Protein 5B5I (pdb70)

Radius of gyration: 15.11 Å; Cα contacts (8 Å, |Δi|>4): 167; chains: 2; bounding box: 44×32×32 Å

B-factor: mean 23.45, std 8.41, range [8.34, 58.35]

InterPro domains:
  IPR000346 Hyperglycemic hormone type 1 [PR00548] (48-62)
  IPR000346 Hyperglycemic hormone type 1 [PR00548] (75-85)
  IPR000346 Hyperglycemic hormone type 1 [PR00548] (90-102)
  IPR001166 Hyperglycemic hormone [PR00550] (58-74)
  IPR001166 Hyperglycemic hormone [PR00550] (74-89)
  IPR001166 Hyperglycemic hormone [PR00550] (89-99)
  IPR018251 Crustacean neurohormone, conserved site [PS01250] (81-98)
  IPR031098 Crustacean CHH/MIH/GIH neurohormone family [PF01147] (52-112)
  IPR031098 Crustacean CHH/MIH/GIH neurohormone family [PTHR35981] (13-117)
  IPR035957 Crustacean CHH/MIH/GIH neurohormone superfamily [G3DSA:1.10.2010.10] (46-120)
  IPR035957 Crustacean CHH/MIH/GIH neurohormone superfamily [SSF81778] (46-120)

Organism: Penaeus japonicus (NCBI:txid27405)

Solvent-accessible surface area: 8573 Å² total; per-residue (Å²): 96,76,171,51,128,50,9,73,20,6,102,0,79,86,12,28,156,85,17,5,133,19,0,66,80,30,42,76,27,177,196,83,70,124,59,8,94,69,0,79,32,92,23,15,61,6,84,34,7,95,90,6,28,31,138,9,12,31,57,72,0,85,69,101,142,120,141,89,71,166,58,129,51,9,71,20,3,96,2,108,44,30,41,196,124,15,5,134,19,0,42,64,31,40,78,26,178,196,83,68,125,59,7,94,72,0,79,3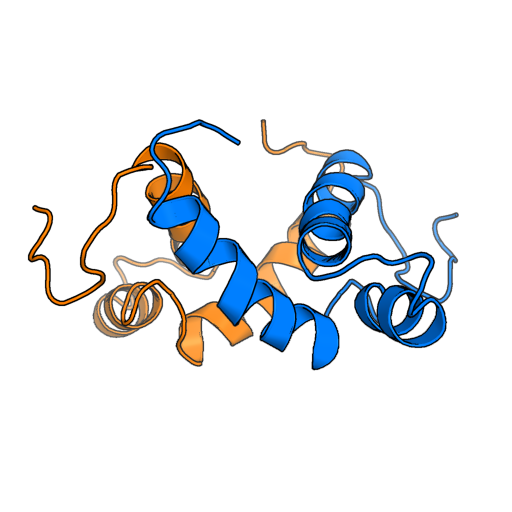3,89,24,15,59,5,91,37,5,91,88,6,26,31,140,9,15,31,58,51,0,88,60,103,126,113,67,125

Nearest PDB structures (foldseek):
  5b5i-assembly1_A  TM=1.015E+00  e=1.349E-11  Penaeus japonicus
  5b5i-assembly1_A  TM=1.014E+00  e=1.651E-11  Penaeus japonicus

Structure (mmCIF, N/CA/C/O backbone):
data_5B5I
#
_entry.id   5B5I
#
_cell.length_a   38.679
_cell.length_b   55.793
_cell.length_c   55.793
_cell.angle_alpha   90.00
_cell.angle_beta   90.00
_cell.angle_gamma   90.00
#
_symmetry.space_group_name_H-M   'P 21 21 21'
#
loop_
_entity.id
_entity.type
_entity.pdbx_description
1 polymer 'Crustacean hyperglycemic hormones 1'
2 non-polymer ETHANOL
3 water water
#
loop_
_atom_site.group_PDB
_atom_site.id
_atom_site.type_symbol
_atom_site.label_atom_id
_atom_site.label_alt_id
_atom_site.label_comp_id
_atom_site.label_asym_id
_atom_site.label_entity_id
_atom_site.label_seq_id
_atom_site.pdbx_PDB_ins_code
_atom_site.Cartn_x
_atom_site.Cartn_y
_atom_site.Cartn_z
_atom_site.occupancy
_atom_site.B_iso_or_equiv
_atom_site.auth_seq_id
_atom_site.auth_comp_id
_atom_site.auth_asym_id
_atom_site.auth_atom_id
_atom_site.pdbx_PDB_model_num
ATOM 1 N N . SER A 1 2 ? 35.490 59.446 4.269 1.00 30.05 1 SER A N 1
ATOM 2 C CA . SER A 1 2 ? 36.111 58.239 3.732 1.00 26.05 1 SER A CA 1
ATOM 3 C C . SER A 1 2 ? 35.113 57.098 3.661 1.00 24.25 1 SER A C 1
ATOM 4 O O . SER A 1 2 ? 34.314 56.919 4.585 1.00 24.35 1 SER A O 1
ATOM 7 N N . LEU A 1 3 ? 35.172 56.315 2.573 1.00 22.55 2 LEU A N 1
ATOM 8 C CA . LEU A 1 3 ? 34.379 55.092 2.482 1.00 23.19 2 LEU A CA 1
ATOM 9 C C . LEU A 1 3 ? 34.698 54.117 3.602 1.00 18.85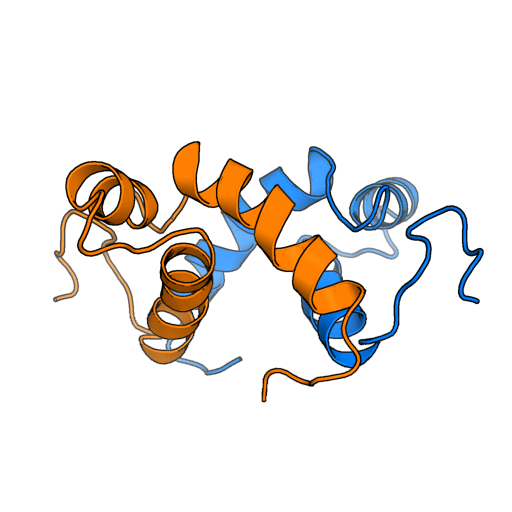 2 LEU A C 1
ATOM 10 O O . LEU A 1 3 ? 33.891 53.226 3.880 1.00 22.70 2 LEU A O 1
ATOM 15 N N . PHE A 1 4 ? 35.847 54.279 4.263 1.00 21.90 3 PHE A N 1
ATOM 16 C CA . PHE A 1 4 ? 36.285 53.389 5.330 1.00 20.79 3 PHE A CA 1
ATOM 17 C C . PHE A 1 4 ? 36.207 54.040 6.702 1.00 22.67 3 PHE A C 1
ATOM 18 O O . PHE A 1 4 ? 36.920 53.624 7.617 1.00 23.39 3 PHE A O 1
ATOM 26 N N . ASP A 1 5 ? 35.369 55.056 6.854 1.00 22.12 4 ASP A N 1
ATOM 27 C CA . ASP A 1 5 ? 35.147 55.667 8.150 1.00 24.62 4 ASP A CA 1
ATOM 28 C C . ASP A 1 5 ? 34.489 54.660 9.084 1.00 22.78 4 ASP A C 1
ATOM 29 O O . ASP A 1 5 ? 33.374 54.202 8.788 1.00 23.36 4 ASP A O 1
ATOM 34 N N . PRO A 1 6 ? 35.121 54.297 10.208 1.00 22.54 5 PRO A N 1
ATOM 35 C CA . PRO A 1 6 ? 34.540 53.269 11.091 1.00 22.04 5 PRO A CA 1
ATOM 36 C C . PRO A 1 6 ? 33.143 53.568 11.566 1.00 24.39 5 PRO A C 1
ATOM 37 O O . PRO A 1 6 ? 32.402 52.635 11.892 1.00 25.55 5 PRO A O 1
ATOM 41 N N . SER A 1 7 ? 32.769 54.844 11.644 1.00 20.75 6 SER A N 1
ATOM 42 C CA . SER A 1 7 ? 31.458 55.178 12.179 1.00 24.32 6 SER A CA 1
ATOM 43 C C . SER A 1 7 ? 30.340 54.755 11.240 1.00 23.42 6 SER A C 1
ATOM 44 O O . SER A 1 7 ? 29.244 54.422 11.702 1.00 24.80 6 SER A O 1
ATOM 47 N N . CYS A 1 8 ? 30.588 54.772 9.933 1.00 18.98 7 CYS A N 1
ATOM 48 C CA . CYS A 1 8 ? 29.609 54.344 8.940 1.00 17.47 7 CYS A CA 1
ATOM 49 C C . CYS A 1 8 ? 30.339 54.185 7.616 1.00 20.15 7 CYS A C 1
ATOM 50 O O . CYS A 1 8 ? 30.759 55.179 7.022 1.00 19.95 7 CYS A O 1
ATOM 53 N N . THR A 1 9 ? 30.521 52.949 7.162 1.00 19.78 8 THR A N 1
ATOM 54 C CA . THR A 1 9 ? 31.343 52.712 5.988 1.00 21.56 8 THR A CA 1
ATOM 55 C C . THR A 1 9 ? 30.486 52.743 4.728 1.00 19.42 8 THR A C 1
ATOM 56 O O . THR A 1 9 ? 29.283 52.484 4.764 1.00 23.71 8 THR A O 1
ATOM 60 N N . GLY A 1 10 ? 31.122 53.078 3.614 1.00 18.81 9 GLY A N 1
ATOM 61 C CA . GLY A 1 10 ? 30.465 52.999 2.327 1.00 21.38 9 GLY A CA 1
ATOM 62 C C . GLY A 1 10 ? 29.421 54.057 2.075 1.00 21.21 9 GLY A C 1
ATOM 63 O O . GLY A 1 10 ? 28.472 53.809 1.325 1.00 25.06 9 GLY A O 1
ATOM 64 N N . VAL A 1 11 ? 29.567 55.237 2.665 1.00 20.85 10 VAL A N 1
ATOM 65 C CA . VAL A 1 11 ? 28.562 56.280 2.482 1.00 21.19 10 VAL A CA 1
ATOM 66 C C . VAL A 1 11 ? 28.833 57.015 1.179 1.00 22.85 10 VAL A C 1
ATOM 67 O O . VAL A 1 11 ? 29.877 57.660 1.021 1.00 24.51 10 VAL A O 1
ATOM 71 N N . PHE A 1 12 ? 27.879 56.935 0.252 1.00 20.81 11 PHE A N 1
ATOM 72 C CA . PHE A 1 12 ? 27.927 57.693 -0.990 1.00 22.99 11 PHE A CA 1
ATOM 73 C C . PHE A 1 12 ? 26.893 58.805 -1.041 1.00 26.66 11 PHE A C 1
ATOM 74 O O . PHE A 1 12 ? 26.900 59.602 -1.987 1.00 30.55 11 PHE A O 1
ATOM 82 N N . ASP A 1 13 ? 26.016 58.896 -0.048 1.00 21.19 12 ASP A N 1
ATOM 83 C CA . ASP A 1 13 ? 25.021 59.960 0.027 1.00 24.65 12 ASP A CA 1
ATOM 84 C C . ASP A 1 13 ? 25.327 60.775 1.280 1.00 25.77 12 ASP A C 1
ATOM 85 O O . ASP A 1 13 ? 24.706 60.585 2.326 1.00 21.44 12 ASP A O 1
ATOM 90 N N . ARG A 1 14 ? 26.289 61.692 1.166 1.00 27.81 13 ARG A N 1
ATOM 91 C CA . ARG A 1 14 ? 26.648 62.522 2.312 1.00 27.71 13 ARG A CA 1
ATOM 92 C C . ARG A 1 14 ? 25.557 63.529 2.661 1.00 29.23 13 ARG A C 1
ATOM 93 O O . ARG A 1 14 ? 25.535 64.029 3.791 1.00 31.19 13 ARG A O 1
ATOM 101 N N . GLN A 1 15 ? 24.656 63.834 1.722 1.00 29.27 14 GLN A N 1
ATOM 102 C CA . GLN A 1 15 ? 23.539 64.728 2.018 1.00 30.93 14 GLN A CA 1
ATOM 103 C C . GLN A 1 15 ? 22.640 64.146 3.100 1.00 30.64 14 GLN A C 1
ATOM 104 O O . GLN A 1 15 ? 22.279 64.831 4.068 1.00 25.88 14 GLN A O 1
ATOM 110 N N . LEU A 1 16 ? 22.249 62.881 2.936 1.00 26.43 15 LEU A N 1
ATOM 111 C CA . LEU A 1 16 ? 21.419 62.208 3.932 1.00 26.91 15 LEU A CA 1
ATOM 112 C C . LEU A 1 16 ? 22.161 62.027 5.254 1.00 23.88 15 LEU A C 1
ATOM 113 O O . LEU A 1 16 ? 21.553 62.096 6.333 1.00 22.26 15 LEU A O 1
ATOM 118 N N . LEU A 1 17 ? 23.464 61.744 5.195 1.00 23.17 16 LEU A N 1
ATOM 119 C CA . LEU A 1 17 ? 24.233 61.631 6.425 1.00 22.52 16 LEU A CA 1
ATOM 120 C C . LEU A 1 17 ? 24.144 62.923 7.224 1.00 23.07 16 LEU A C 1
ATOM 121 O O . LEU A 1 17 ? 23.996 62.895 8.448 1.00 21.57 16 LEU A O 1
ATOM 126 N N . ARG A 1 18 ? 24.189 64.068 6.540 1.00 22.78 17 ARG A N 1
ATOM 127 C CA . ARG A 1 18 ? 24.095 65.346 7.241 1.00 22.19 17 ARG A CA 1
ATOM 128 C C . ARG A 1 18 ? 22.692 65.588 7.791 1.00 23.15 17 ARG A C 1
ATOM 129 O O . ARG A 1 18 ? 22.543 66.055 8.928 1.00 23.30 17 ARG A O 1
ATOM 137 N N . ARG A 1 19 ? 21.653 65.301 6.995 1.00 21.95 18 ARG A N 1
ATOM 138 C CA . ARG A 1 19 ? 20.280 65.386 7.486 1.00 25.11 18 ARG A CA 1
ATOM 139 C C . ARG A 1 19 ? 20.106 64.580 8.765 1.00 23.58 18 ARG A C 1
ATOM 140 O O . ARG A 1 19 ? 19.489 65.042 9.730 1.00 22.73 18 ARG A O 1
ATOM 148 N N . LEU A 1 20 ? 20.608 63.343 8.776 1.00 20.91 19 LEU A N 1
ATOM 149 C CA . LEU A 1 20 ? 20.456 62.518 9.961 1.00 19.83 19 LEU A CA 1
ATOM 150 C C . LEU A 1 20 ? 21.198 63.123 11.141 1.00 20.71 19 LEU A C 1
ATOM 151 O O . LEU A 1 20 ? 20.721 63.066 12.280 1.00 20.43 19 LEU A O 1
ATOM 156 N N . GLY A 1 21 ? 22.363 63.721 10.884 1.00 19.56 20 GLY A N 1
ATOM 157 C CA . GLY A 1 21 ? 23.095 64.390 11.942 1.00 18.72 20 GLY A CA 1
ATOM 158 C C . GLY A 1 21 ? 22.288 65.482 12.610 1.00 20.29 20 GLY A C 1
ATOM 159 O O . GLY A 1 21 ? 22.479 65.759 13.801 1.00 20.12 20 GLY A O 1
ATOM 160 N N . ARG A 1 22 ? 21.375 66.110 11.861 1.00 19.64 21 ARG A N 1
ATOM 161 C CA . ARG A 1 22 ? 20.557 67.171 12.436 1.00 19.50 21 ARG A CA 1
ATOM 162 C C . ARG A 1 22 ? 19.615 66.636 13.512 1.00 17.68 21 ARG A C 1
ATOM 163 O O . ARG A 1 22 ? 19.235 67.383 14.415 1.00 19.54 21 ARG A O 1
ATOM 171 N N . VAL A 1 23 ? 19.224 65.360 13.443 1.00 15.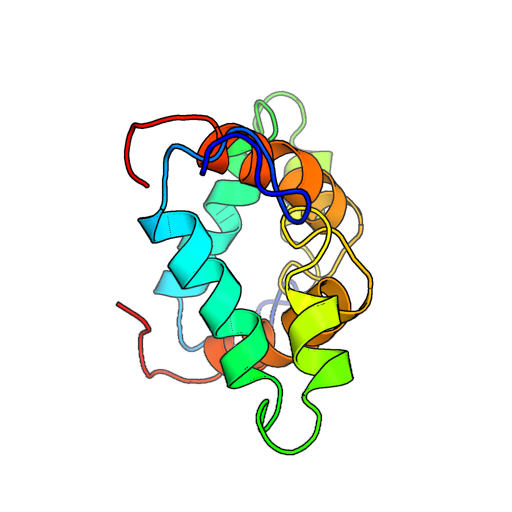52 22 VAL A N 1
ATOM 172 C CA . VAL A 1 23 ? 18.467 64.777 14.548 1.00 17.53 22 VAL A CA 1
ATOM 173 C C . VAL A 1 23 ? 19.276 64.860 15.834 1.00 18.25 22 VAL A C 1
ATOM 174 O O . VAL A 1 23 ? 18.763 65.246 16.890 1.00 18.20 22 VAL A O 1
ATOM 178 N N . CYS A 1 24 ? 20.563 64.512 15.762 1.00 17.00 23 CYS A N 1
ATOM 179 C CA . CYS A 1 24 ? 21.405 64.566 16.949 1.00 15.60 23 CYS A CA 1
ATOM 180 C C . CYS A 1 24 ? 21.551 66.003 17.431 1.00 14.92 23 CYS A C 1
ATOM 181 O O . CYS A 1 24 ? 21.424 66.300 18.626 1.00 13.86 23 CYS A O 1
ATOM 184 N N . ASP A 1 25 ? 21.834 66.914 16.497 1.00 14.61 24 ASP A N 1
ATOM 185 C CA . ASP A 1 25 ? 22.064 68.309 16.857 1.00 16.25 24 ASP A CA 1
ATOM 186 C C . ASP A 1 25 ? 20.821 68.958 17.441 1.00 16.00 24 ASP A C 1
ATOM 187 O O . ASP A 1 25 ? 20.929 69.837 18.304 1.00 14.31 24 ASP A O 1
ATOM 192 N N . ASP A 1 26 ? 19.631 68.552 16.982 1.00 13.92 25 ASP A N 1
ATOM 193 C CA . ASP A 1 26 ? 18.390 69.079 17.530 1.00 17.50 25 ASP A CA 1
ATOM 194 C C . ASP A 1 26 ? 18.002 68.434 18.855 1.00 17.04 25 ASP A C 1
ATOM 195 O O . ASP A 1 26 ? 17.088 68.933 19.525 1.00 19.81 25 ASP A O 1
ATOM 200 N N . CYS A 1 27 ? 18.676 67.360 19.254 1.00 14.82 26 CYS A N 1
ATOM 201 C CA . CYS A 1 27 ? 18.245 66.591 20.411 1.00 15.56 26 CYS A CA 1
ATOM 202 C C . CYS A 1 27 ? 18.690 67.218 21.726 1.00 14.05 26 CYS A C 1
ATOM 203 O O . CYS A 1 27 ? 18.031 67.033 22.756 1.00 13.91 26 CYS A O 1
ATOM 206 N N . PHE A 1 28 ? 19.818 67.917 21.712 1.00 14.15 27 PHE A N 1
ATOM 207 C CA . PHE A 1 28 ? 20.429 68.486 22.908 1.00 13.13 27 PHE A CA 1
ATOM 208 C C . PHE A 1 28 ? 21.608 69.323 22.436 1.00 14.05 27 PHE A C 1
ATOM 209 O O . PHE A 1 28 ? 22.000 69.266 21.269 1.00 14.21 27 PHE A O 1
ATOM 217 N N . ASN A 1 29 ? 22.172 70.103 23.344 1.00 13.89 28 ASN A N 1
ATOM 218 C CA . ASN A 1 29 ? 23.389 70.849 23.014 1.00 14.85 28 ASN A CA 1
ATOM 219 C C . ASN A 1 29 ? 24.544 69.855 22.895 1.00 14.42 28 ASN A C 1
ATOM 220 O O . ASN A 1 29 ? 25.098 69.403 23.910 1.00 14.36 28 ASN A O 1
ATOM 225 N N . VAL A 1 30 ? 24.949 69.555 21.647 1.00 14.04 29 VAL A N 1
ATOM 226 C CA . VAL A 1 30 ? 25.956 68.519 21.412 1.00 14.02 29 VAL A CA 1
ATOM 227 C C . VAL A 1 30 ? 27.309 68.889 22.001 1.00 15.00 29 VAL A C 1
ATOM 228 O O . VAL A 1 30 ? 28.100 68.006 22.327 1.00 15.72 29 VAL A O 1
ATOM 232 N N . PHE A 1 31 ? 27.597 70.178 22.164 1.00 13.44 30 PHE A N 1
ATOM 233 C CA . PHE A 1 31 ? 28.879 70.559 22.752 1.00 14.91 30 PHE A CA 1
ATOM 234 C C . PHE A 1 31 ? 28.912 70.320 24.259 1.00 16.16 30 PHE A C 1
ATOM 235 O O . PHE A 1 31 ? 29.990 70.060 24.815 1.00 17.24 30 PHE A O 1
ATOM 243 N N . ARG A 1 32 ? 27.762 70.393 24.926 1.00 15.80 31 ARG A N 1
ATOM 244 C CA . ARG A 1 32 ? 27.706 70.165 26.365 1.00 14.38 31 ARG A CA 1
ATOM 245 C C . ARG A 1 32 ? 27.696 68.697 26.700 1.00 17.35 31 ARG A C 1
ATOM 246 O O . ARG A 1 32 ? 28.087 68.315 27.814 1.00 18.24 31 ARG A O 1
ATOM 254 N N . GLU A 1 33 ? 27.238 67.867 25.772 1.00 16.35 32 GLU A N 1
ATOM 255 C CA . GLU A 1 33 ? 27.247 66.420 25.937 1.00 15.75 32 GLU A CA 1
ATOM 256 C C . GLU A 1 33 ? 27.916 65.796 24.722 1.00 15.95 32 GLU A C 1
ATOM 257 O O . GLU A 1 33 ? 27.289 65.044 23.973 1.00 15.91 32 GLU A O 1
ATOM 263 N N . PRO A 1 34 ? 29.222 66.040 24.541 1.00 15.82 33 PRO A N 1
ATOM 264 C CA . PRO A 1 34 ? 29.892 65.610 23.305 1.00 16.29 33 PRO A CA 1
ATOM 265 C C . PRO A 1 34 ? 30.057 64.110 23.155 1.00 13.69 33 PRO A C 1
ATOM 266 O O . PRO A 1 34 ? 30.076 63.622 22.013 1.00 18.34 33 PRO A O 1
ATOM 270 N N . ASN A 1 35 ? 30.171 63.358 24.251 1.00 16.83 34 ASN A N 1
ATOM 271 C CA . ASN A 1 35 ? 30.245 61.907 24.110 1.00 15.12 34 ASN A CA 1
ATOM 272 C C . ASN A 1 35 ? 28.903 61.333 23.682 1.00 15.70 34 ASN A C 1
ATOM 273 O O . ASN A 1 35 ? 28.847 60.448 22.815 1.00 16.16 34 ASN A O 1
ATOM 278 N N . VAL A 1 36 ? 27.808 61.857 24.235 1.00 14.82 35 VAL A N 1
ATOM 279 C CA . VAL A 1 36 ? 26.479 61.458 23.778 1.00 15.78 35 VAL A CA 1
ATOM 280 C C . VAL A 1 36 ? 26.280 61.830 22.313 1.00 15.01 35 VAL A C 1
ATOM 281 O O . VAL A 1 36 ? 25.698 61.058 21.543 1.00 15.10 35 VAL A O 1
ATOM 285 N N . ALA A 1 37 ? 26.745 63.022 21.909 1.00 14.72 36 ALA A N 1
ATOM 286 C CA . ALA A 1 37 ? 26.613 63.452 20.516 1.00 16.39 36 ALA A CA 1
ATOM 287 C C . ALA A 1 37 ? 27.383 62.539 19.587 1.00 16.84 36 ALA A C 1
ATOM 288 O O . ALA A 1 37 ? 26.951 62.272 18.463 1.00 17.58 36 ALA A O 1
ATOM 290 N N . THR A 1 38 ? 28.540 62.063 20.040 1.00 17.62 37 THR A N 1
ATOM 291 C CA . THR A 1 38 ? 29.335 61.162 19.229 1.00 17.94 37 THR A CA 1
ATOM 292 C C . THR A 1 38 ? 28.669 59.802 19.122 1.00 17.39 37 THR A C 1
ATOM 293 O O . THR A 1 38 ? 28.585 59.235 18.029 1.00 18.47 37 THR A O 1
ATOM 297 N N . GLU A 1 39 ? 28.163 59.272 20.240 1.00 16.64 38 GLU A N 1
ATOM 298 C CA . GLU A 1 39 ? 27.425 58.013 20.178 1.00 17.92 38 GLU A CA 1
ATOM 299 C C . GLU A 1 39 ? 26.202 58.120 19.271 1.00 18.27 38 GLU A C 1
ATOM 300 O O . GLU A 1 39 ? 25.846 57.158 18.572 1.00 19.52 38 GLU A O 1
ATOM 306 N N . CYS A 1 40 ? 25.569 59.293 19.249 1.00 16.82 39 CYS A N 1
ATOM 307 C CA . CYS A 1 40 ? 24.403 59.506 18.402 1.00 17.49 39 CYS A CA 1
ATOM 308 C C . CYS A 1 40 ? 24.727 59.242 16.932 1.00 16.92 39 CYS A C 1
ATOM 309 O O . CYS A 1 40 ? 23.872 58.758 16.186 1.00 17.97 39 CYS A O 1
ATOM 312 N N . ARG A 1 41 ? 25.968 59.506 16.508 1.00 18.17 40 ARG A N 1
ATOM 313 C CA . ARG A 1 41 ? 26.374 59.261 15.125 1.00 17.84 40 ARG A CA 1
ATOM 314 C C . ARG A 1 41 ? 26.830 57.833 14.860 1.00 20.84 40 ARG A C 1
ATOM 315 O O . ARG A 1 41 ? 27.016 57.468 13.696 1.00 24.04 40 ARG A O 1
ATOM 323 N N . SER A 1 42 ? 26.978 57.015 15.886 1.00 18.25 41 SER A N 1
ATOM 324 C CA . SER A 1 42 ? 27.679 55.748 15.720 1.00 20.59 41 SER A CA 1
ATOM 325 C C . SER A 1 42 ? 26.871 54.745 14.901 1.00 21.94 41 SER A C 1
ATOM 326 O O . SER A 1 42 ? 25.641 54.760 14.882 1.00 18.33 41 SER A O 1
ATOM 329 N N . ASN A 1 43 ? 27.596 53.884 14.187 1.00 21.82 42 ASN A N 1
ATOM 330 C CA . ASN A 1 43 ? 27.007 52.741 13.484 1.00 20.87 42 ASN A CA 1
ATOM 331 C C . ASN A 1 43 ? 25.934 53.185 12.486 1.00 19.43 42 ASN A C 1
ATOM 332 O O . ASN A 1 43 ? 24.829 52.647 12.446 1.00 19.30 42 ASN A O 1
ATOM 337 N N . CYS A 1 44 ? 26.266 54.177 11.662 1.00 17.40 43 CYS A N 1
ATOM 338 C CA . CYS A 1 44 ? 25.324 54.695 10.659 1.00 16.93 43 CYS A CA 1
ATOM 339 C C . CYS A 1 44 ? 24.021 55.163 11.297 1.00 18.11 43 CYS A C 1
ATOM 340 O O . CYS A 1 44 ? 22.950 55.043 10.700 1.00 19.20 43 CYS A O 1
ATOM 343 N N . TYR A 1 45 ? 24.119 55.712 12.510 1.00 16.85 44 TYR A N 1
ATOM 344 C CA . TYR A 1 45 ? 23.005 56.189 13.324 1.00 19.29 44 TYR A CA 1
ATOM 345 C C . TYR A 1 45 ? 22.145 55.056 13.862 1.00 20.36 44 TYR A C 1
ATOM 346 O O . TYR A 1 45 ? 21.092 55.320 14.448 1.00 19.14 44 TYR A O 1
ATOM 355 N N . ASN A 1 46 ? 22.560 53.800 13.685 1.00 20.07 45 ASN A N 1
ATOM 356 C CA . ASN A 1 46 ? 21.814 52.665 14.230 1.00 20.97 45 ASN A CA 1
ATOM 357 C C . ASN A 1 46 ? 22.296 52.423 15.656 1.00 21.61 45 ASN A C 1
ATOM 358 O O . ASN A 1 46 ? 23.164 51.590 15.929 1.00 22.73 45 ASN A O 1
ATOM 363 N N . ASN A 1 47 ? 21.723 53.178 16.589 1.00 20.64 46 ASN A N 1
ATOM 364 C CA . ASN A 1 47 ? 22.164 53.097 17.973 1.00 18.16 46 ASN A CA 1
ATOM 365 C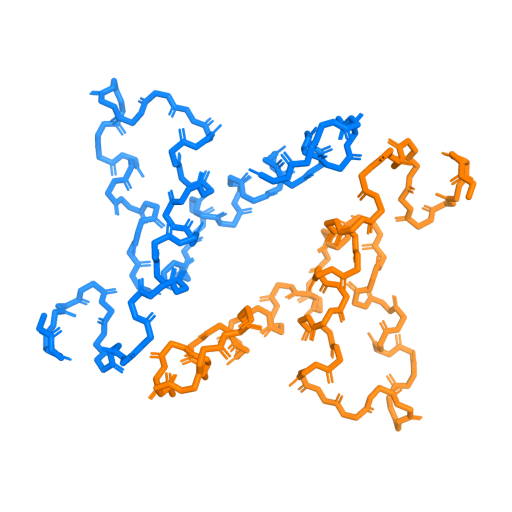 C . ASN A 1 47 ? 21.058 53.653 18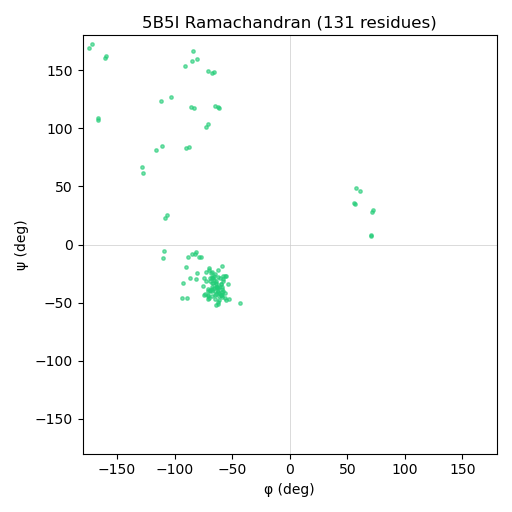.861 1.00 17.40 46 ASN A C 1
ATOM 366 O O . ASN A 1 47 ? 20.164 54.358 18.374 1.00 18.36 46 ASN A O 1
ATOM 371 N N . PRO A 1 48 ? 21.074 53.325 20.156 1.00 18.82 47 PRO A N 1
ATOM 372 C CA . PRO A 1 48 ? 19.954 53.718 21.021 1.00 21.08 47 PRO A CA 1
ATOM 373 C C . PRO A 1 48 ? 19.853 55.216 21.241 1.00 19.73 47 PRO A C 1
ATOM 374 O O . PRO A 1 48 ? 18.747 55.709 21.475 1.00 22.59 47 PRO A O 1
ATOM 378 N N . VAL A 1 49 ? 20.957 55.966 21.171 1.00 17.24 48 VAL A N 1
ATOM 379 C CA . VAL A 1 49 ? 20.849 57.410 21.396 1.00 15.79 48 VAL A CA 1
ATOM 380 C C . VAL A 1 49 ? 20.115 58.064 20.234 1.00 17.10 48 VAL A C 1
ATOM 381 O O . VAL A 1 49 ? 19.213 58.888 20.432 1.00 18.76 48 VAL A O 1
ATOM 385 N N . PHE A 1 50 ? 20.485 57.704 18.999 1.00 16.32 49 PHE A N 1
ATOM 386 C CA . PHE A 1 50 ? 19.780 58.251 17.845 1.00 14.84 49 PHE A CA 1
ATOM 387 C C . PHE A 1 50 ? 18.307 57.854 17.865 1.00 13.95 49 PHE A C 1
ATOM 388 O O . PHE A 1 50 ? 17.434 58.664 17.547 1.00 14.62 49 PHE A O 1
ATOM 396 N N . ARG A 1 51 ? 18.007 56.603 18.215 1.00 17.02 50 ARG A N 1
ATOM 397 C CA . ARG A 1 51 ? 16.602 56.212 18.228 1.00 15.67 50 ARG A CA 1
ATOM 398 C C . ARG A 1 51 ? 15.820 56.987 19.282 1.00 17.08 50 ARG A C 1
ATOM 399 O O . ARG A 1 51 ? 14.679 57.393 19.037 1.00 17.90 50 ARG A O 1
ATOM 407 N N . GLN A 1 52 ? 16.409 57.204 20.464 1.00 16.31 51 GLN A N 1
ATOM 408 C CA . GLN A 1 52 ? 15.695 57.968 21.483 1.00 17.02 51 GLN A CA 1
ATOM 409 C C . GLN A 1 52 ? 15.569 59.429 21.075 1.00 17.40 51 GLN A C 1
ATOM 410 O O . GLN A 1 52 ? 14.530 60.060 21.299 1.00 17.15 51 GLN A O 1
ATOM 416 N N . CYS A 1 53 ? 16.627 59.990 20.494 1.00 14.88 52 CYS A N 1
ATOM 417 C CA . CYS A 1 53 ? 16.547 61.365 20.012 1.00 13.91 52 CYS A CA 1
ATOM 418 C C . CYS A 1 53 ? 15.465 61.536 18.954 1.00 15.39 52 CYS A C 1
ATOM 419 O O . CYS A 1 53 ? 14.715 62.516 18.985 1.00 15.74 52 CYS A O 1
ATOM 422 N N . MET A 1 54 ? 15.374 60.597 18.009 1.00 15.84 53 MET A N 1
ATOM 423 C CA . MET A 1 54 ? 14.327 60.648 16.991 1.00 14.10 53 MET A CA 1
ATOM 424 C C . MET A 1 54 ? 12.940 60.614 17.637 1.00 14.95 53 MET A C 1
ATOM 425 O O . MET A 1 54 ? 12.018 61.303 17.178 1.00 16.79 53 MET A O 1
ATOM 430 N N . ALA A 1 55 ? 12.797 59.892 18.752 1.00 14.82 54 ALA A N 1
ATOM 431 C CA . ALA A 1 55 ?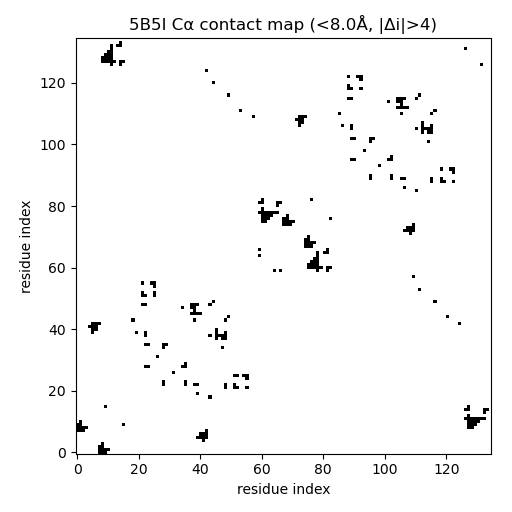 11.529 59.837 19.474 1.00 17.68 54 ALA A CA 1
ATOM 432 C C . ALA A 1 55 ? 11.145 61.166 20.112 1.00 17.93 54 ALA A C 1
ATOM 433 O O . ALA A 1 55 ? 9.956 61.384 20.389 1.00 19.35 54 ALA A O 1
ATOM 435 N N . TYR A 1 56 ? 12.119 62.044 20.382 1.00 15.93 55 TYR A N 1
ATOM 436 C CA . TYR A 1 56 ? 11.842 63.376 20.904 1.00 13.74 55 TYR A CA 1
ATOM 437 C C . TYR A 1 56 ? 11.737 64.406 19.785 1.00 14.72 55 TYR A C 1
ATOM 438 O O . TYR A 1 56 ? 10.814 65.231 19.771 1.00 17.71 55 TYR A O 1
ATOM 447 N N . VAL A 1 57 ? 12.685 64.361 18.846 1.00 15.24 56 VAL A N 1
ATOM 448 C CA . VAL A 1 57 ? 12.836 65.401 17.840 1.00 14.66 56 VAL A CA 1
ATOM 449 C C . VAL A 1 57 ? 11.740 65.314 16.785 1.00 16.11 56 VAL A C 1
ATOM 450 O O . VAL A 1 57 ? 11.173 66.333 16.377 1.00 16.12 56 VAL A O 1
ATOM 454 N N . VAL A 1 58 ? 11.410 64.108 16.321 1.00 18.01 57 VAL A N 1
ATOM 455 C CA . VAL A 1 58 ? 10.376 63.987 15.287 1.00 17.21 57 VAL A CA 1
ATOM 456 C C . VAL A 1 58 ? 9.016 64.486 15.776 1.00 18.89 57 VAL A C 1
ATOM 457 O O . VAL A 1 58 ? 8.408 65.321 15.087 1.00 19.15 57 VAL A O 1
ATOM 461 N N . PRO A 1 59 ? 8.492 64.047 16.930 1.00 19.59 58 PRO A N 1
ATOM 462 C CA . PRO A 1 59 ? 7.196 64.598 17.372 1.00 21.97 58 PRO A CA 1
ATOM 463 C C . PRO A 1 59 ? 7.240 66.093 17.643 1.00 20.81 58 PRO A C 1
ATOM 464 O O . PRO A 1 59 ? 6.263 66.797 17.349 1.00 22.56 58 PRO A O 1
ATOM 468 N N . ALA A 1 60 ? 8.348 66.605 18.188 1.00 19.36 59 ALA A N 1
ATOM 469 C CA . ALA A 1 60 ? 8.486 68.050 18.356 1.00 20.64 59 ALA A CA 1
ATOM 470 C C . ALA A 1 60 ? 8.386 68.777 17.019 1.00 20.49 59 ALA A C 1
ATOM 471 O O . ALA A 1 60 ? 7.729 69.820 16.917 1.00 23.53 59 ALA A O 1
ATOM 473 N N . HIS A 1 61 ? 9.004 68.222 15.971 1.00 17.64 60 HIS A N 1
ATOM 474 C CA . HIS A 1 61 ? 8.971 68.852 14.654 1.00 20.01 60 HIS A CA 1
ATOM 475 C C . HIS A 1 61 ? 7.617 68.665 13.974 1.00 19.61 60 HIS A C 1
ATOM 476 O O . HIS A 1 61 ? 7.164 69.546 13.234 1.00 20.49 60 HIS A O 1
ATOM 483 N N . LEU A 1 62 ? 6.976 67.509 14.175 1.00 20.63 61 LEU A N 1
ATOM 484 C CA . LEU A 1 62 ? 5.638 67.299 13.624 1.00 18.35 61 LEU A CA 1
ATOM 485 C C . LEU A 1 62 ? 4.629 68.253 14.241 1.00 20.19 61 LEU A C 1
ATOM 486 O O . LEU A 1 62 ? 3.685 68.685 13.563 1.00 22.03 61 LEU A O 1
ATOM 491 N N . HIS A 1 63 ? 4.805 68.582 15.521 1.00 20.00 62 HIS A N 1
ATOM 492 C CA . HIS A 1 63 ? 3.907 69.488 16.226 1.00 23.92 62 HIS A CA 1
ATOM 493 C C . HIS A 1 63 ? 4.143 70.953 15.884 1.00 26.03 62 HIS A C 1
ATOM 494 O O . HIS A 1 63 ? 3.308 71.787 16.252 1.00 26.50 62 HIS A O 1
ATOM 501 N N . ASN A 1 64 ? 5.231 71.271 15.184 1.00 27.96 63 ASN A N 1
ATOM 502 C CA . ASN A 1 64 ? 5.630 72.637 14.854 1.00 30.95 63 ASN A CA 1
ATOM 503 C C . ASN A 1 64 ? 5.287 72.936 13.399 1.00 33.06 63 ASN A C 1
ATOM 504 O O . ASN A 1 64 ? 5.691 72.198 12.495 1.00 33.04 63 ASN A O 1
ATOM 509 N N . GLU A 1 65 ? 4.566 74.034 13.175 1.00 34.90 64 GLU A N 1
ATOM 510 C CA . GLU A 1 65 ? 4.122 74.361 11.827 1.00 34.57 64 GLU A CA 1
ATOM 511 C C . GLU A 1 65 ? 5.279 74.745 10.912 1.00 38.00 64 GLU A C 1
ATOM 512 O O . GLU A 1 65 ? 5.162 74.589 9.693 1.00 40.40 64 GLU A O 1
ATOM 518 N N . HIS A 1 66 ? 6.394 75.216 11.467 1.00 42.87 65 HIS A N 1
ATOM 519 C CA . HIS A 1 66 ? 7.527 75.619 10.644 1.00 39.86 65 HIS A CA 1
ATOM 520 C C . HIS A 1 66 ? 8.147 74.409 9.949 1.00 42.56 65 HIS A C 1
ATOM 521 O O . HIS A 1 66 ? 8.141 73.291 10.469 1.00 39.53 65 HIS A O 1
ATOM 528 N N . ARG A 1 67 ? 8.676 74.639 8.752 1.00 45.64 66 ARG A N 1
ATOM 529 C CA . ARG A 1 67 ? 9.167 73.548 7.923 1.00 47.29 66 ARG A CA 1
ATOM 530 C C . ARG A 1 67 ? 10.594 73.166 8.307 1.00 50.05 66 ARG A C 1
ATOM 531 O O . ARG A 1 67 ? 11.283 73.884 9.036 1.00 52.64 66 ARG A O 1
ATOM 539 N N . GLU A 1 68 ? 11.020 72.009 7.805 1.00 48.37 67 GLU A N 1
ATOM 540 C CA . GLU A 1 68 ? 12.356 71.463 8.041 1.00 48.58 67 GLU A CA 1
ATOM 541 C C . GLU A 1 68 ? 13.450 72.512 7.874 1.00 53.33 67 GLU A C 1
ATOM 542 O O . GLU A 1 68 ? 14.414 72.550 8.638 1.00 58.35 67 GLU A O 1
ATOM 548 N N . SER B 1 2 ? -6.530 65.493 10.214 1.00 33.87 1 SER B N 1
ATOM 549 C CA . SER B 1 2 ? -7.118 66.078 11.413 1.00 28.59 1 SER B CA 1
ATOM 550 C C . SER B 1 2 ? -6.115 66.142 12.554 1.00 26.24 1 SER B C 1
ATOM 551 O O . SER B 1 2 ? -5.251 65.272 12.685 1.00 27.86 1 SER B O 1
ATOM 554 N N . LEU B 1 3 ? -6.250 67.176 13.390 1.00 27.20 2 LEU B N 1
ATOM 555 C CA . LEU B 1 3 ? -5.469 67.248 14.618 1.00 22.79 2 LEU B CA 1
ATOM 556 C C . LEU B 1 3 ? -5.775 66.094 15.559 1.00 20.02 2 LEU B C 1
ATOM 557 O O . LEU B 1 3 ? -4.955 65.769 16.418 1.00 21.24 2 LEU B O 1
ATOM 562 N N . PHE B 1 4 ? -6.937 65.464 15.428 1.00 20.34 3 PHE B N 1
ATOM 563 C CA . PHE B 1 4 ? -7.324 64.404 16.344 1.00 21.96 3 PHE B CA 1
ATOM 564 C C . PHE B 1 4 ? -7.243 63.030 15.693 1.00 21.06 3 PHE B C 1
ATOM 565 O O . PHE B 1 4 ? -7.936 62.105 16.106 1.00 23.20 3 PHE B O 1
ATOM 573 N N . ASP B 1 5 ? -6.391 62.889 14.676 1.00 21.14 4 ASP B N 1
ATOM 574 C CA . ASP B 1 5 ? -6.083 61.582 14.107 1.00 21.02 4 ASP B CA 1
ATOM 575 C C . ASP B 1 5 ? -5.435 60.680 15.157 1.00 22.18 4 ASP B C 1
ATOM 576 O O . ASP B 1 5 ? -4.328 60.995 15.630 1.00 23.74 4 ASP B O 1
ATOM 581 N N . PRO B 1 6 ? -6.062 59.556 15.531 1.00 19.88 5 PRO B N 1
ATOM 582 C CA . PRO B 1 6 ? -5.465 58.676 16.555 1.00 23.30 5 PRO B CA 1
ATOM 583 C C . PRO B 1 6 ? -4.081 58.168 16.212 1.00 24.92 5 PRO B C 1
ATOM 584 O O . PRO B 1 6 ? -3.309 57.852 17.127 1.00 28.07 5 PRO B O 1
ATOM 588 N N . SER B 1 7 ? -3.746 58.051 14.928 1.00 23.68 6 SER B N 1
ATOM 589 C CA . SER B 1 7 ? -2.422 57.554 14.579 1.00 22.99 6 SER B CA 1
ATOM 590 C C . SER B 1 7 ? -1.327 58.528 14.994 1.00 24.70 6 SER B C 1
ATOM 591 O O . SER B 1 7 ? -0.230 58.096 15.369 1.00 24.42 6 SER B O 1
ATOM 594 N N . CYS B 1 8 ? -1.603 59.835 14.952 1.00 20.87 7 CYS B N 1
ATOM 595 C CA . CYS B 1 8 ? -0.663 60.849 15.414 1.00 21.41 7 CYS B CA 1
ATOM 596 C C . CYS B 1 8 ? -1.403 62.171 15.535 1.00 20.38 7 CYS B C 1
ATOM 597 O O . CYS B 1 8 ? -1.747 62.779 14.517 1.00 21.47 7 CYS B O 1
ATOM 600 N N . THR B 1 9 ? -1.665 62.607 16.762 1.00 23.46 8 THR B N 1
ATOM 601 C CA . THR B 1 9 ? -2.423 63.824 17.009 1.00 20.39 8 THR B CA 1
ATOM 602 C C . THR B 1 9 ? -1.512 65.044 16.957 1.00 20.85 8 THR B C 1
ATOM 603 O O . THR B 1 9 ? -0.295 64.957 17.123 1.00 23.25 8 THR B O 1
ATOM 607 N N . GLY B 1 10 ? -2.127 66.191 16.709 1.00 19.77 9 GLY B N 1
ATOM 608 C CA . GLY B 1 10 ? -1.404 67.441 16.811 1.00 20.76 9 GLY B CA 1
ATOM 609 C C . GLY B 1 10 ? -0.388 67.683 15.720 1.00 20.39 9 GLY B C 1
ATOM 610 O O . GLY B 1 10 ? 0.589 68.402 15.951 1.00 21.64 9 GLY B O 1
ATOM 611 N N . VAL B 1 11 ? -0.586 67.120 14.531 1.00 18.64 10 VAL B N 1
ATOM 612 C CA . VAL B 1 11 ? 0.386 67.287 13.451 1.00 19.45 10 VAL B CA 1
ATOM 613 C C . VAL B 1 11 ? 0.091 68.573 12.687 1.00 22.24 10 VAL B C 1
ATOM 614 O O . VAL B 1 11 ? -0.978 68.723 12.082 1.00 23.64 10 VAL B O 1
ATOM 618 N N . PHE B 1 12 ? 1.053 69.496 12.709 1.00 21.01 11 PHE B N 1
ATOM 619 C CA . PHE B 1 12 ? 0.980 70.721 11.925 1.00 22.25 11 PHE B CA 1
ATOM 620 C C . PHE B 1 12 ? 1.982 70.758 10.782 1.00 27.06 11 PHE B C 1
ATOM 621 O O . PHE B 1 12 ? 1.888 71.641 9.924 1.00 30.87 11 PHE B O 1
ATOM 629 N N . ASP B 1 13 ? 2.944 69.842 10.755 1.00 26.34 12 ASP B N 1
ATOM 630 C CA . ASP B 1 13 ? 3.952 69.784 9.704 1.00 21.98 12 ASP B CA 1
ATOM 631 C C . ASP B 1 13 ? 3.653 68.529 8.890 1.00 26.76 12 ASP B C 1
ATOM 632 O O . ASP B 1 13 ? 4.201 67.452 9.138 1.00 24.73 12 ASP B O 1
ATOM 637 N N . ARG B 1 14 ? 2.745 68.679 7.922 1.00 28.79 13 ARG B N 1
ATOM 638 C CA . ARG B 1 14 ? 2.325 67.543 7.107 1.00 30.81 13 ARG B CA 1
ATOM 639 C C . ARG B 1 14 ? 3.458 67.050 6.224 1.00 27.04 13 ARG B C 1
ATOM 640 O O . ARG B 1 14 ? 3.588 65.843 5.981 1.00 28.66 13 ARG B O 1
ATOM 648 N N . GLN B 1 15 ? 4.280 67.967 5.716 1.00 28.27 14 GLN B N 1
ATOM 649 C CA . GLN B 1 15 ? 5.349 67.561 4.812 1.00 29.08 14 GLN B CA 1
ATOM 650 C C . GLN B 1 15 ? 6.342 66.631 5.505 1.00 29.43 14 GLN B C 1
ATOM 651 O O . GLN B 1 15 ? 6.837 65.675 4.895 1.00 29.24 14 GLN B O 1
ATOM 657 N N . LEU B 1 16 ? 6.635 66.876 6.788 1.00 25.02 15 LEU B N 1
ATOM 658 C CA . LEU B 1 16 ? 7.491 65.945 7.524 1.00 23.39 15 LEU B CA 1
ATOM 659 C C . LEU B 1 16 ? 6.798 64.599 7.722 1.00 23.34 15 LEU B C 1
ATOM 660 O O . LEU B 1 16 ? 7.436 63.551 7.609 1.00 24.27 15 LEU B O 1
ATOM 665 N N . LEU B 1 17 ? 5.492 64.607 8.013 1.00 21.47 16 LEU B N 1
ATOM 666 C CA . LEU B 1 17 ? 4.752 63.352 8.133 1.00 21.52 16 LEU B CA 1
ATOM 667 C C . LEU B 1 17 ? 4.823 62.551 6.834 1.00 23.53 16 LEU B C 1
ATOM 668 O O . LEU B 1 17 ? 4.941 61.320 6.856 1.00 22.74 16 LEU B O 1
ATOM 673 N N . ARG B 1 18 ? 4.765 63.241 5.691 1.00 24.41 17 ARG B N 1
ATOM 674 C CA . ARG B 1 18 ? 4.889 62.571 4.397 1.00 24.89 17 ARG B CA 1
ATOM 675 C C . ARG B 1 18 ? 6.272 61.950 4.210 1.00 25.42 17 ARG B C 1
ATOM 676 O O . ARG B 1 18 ? 6.390 60.814 3.728 1.00 24.45 17 ARG B O 1
ATOM 684 N N . ARG B 1 19 ? 7.331 62.684 4.572 1.00 25.12 18 ARG B N 1
ATOM 685 C CA . ARG B 1 19 ? 8.694 62.180 4.396 1.00 25.34 18 ARG B CA 1
ATOM 686 C C . ARG B 1 19 ? 8.928 60.913 5.203 1.00 23.81 18 ARG B C 1
ATOM 687 O O . ARG B 1 19 ? 9.543 59.958 4.710 1.00 22.24 18 ARG B O 1
ATOM 695 N N . LEU B 1 20 ? 8.469 60.897 6.459 1.00 20.70 19 LEU B N 1
ATOM 696 C CA . LEU B 1 20 ? 8.568 59.689 7.267 1.00 21.80 19 LEU B CA 1
ATOM 697 C C . LEU B 1 20 ? 7.790 58.542 6.637 1.00 20.87 19 LEU B C 1
ATOM 698 O O . LEU B 1 20 ? 8.215 57.385 6.696 1.00 18.12 19 LEU B O 1
ATOM 703 N N . GLY B 1 21 ? 6.644 58.840 6.030 1.00 21.63 20 GLY B N 1
ATOM 704 C CA . GLY B 1 21 ? 5.891 57.800 5.345 1.00 17.89 20 GLY B CA 1
ATOM 705 C C . GLY B 1 21 ? 6.654 57.135 4.216 1.00 20.80 20 GLY B C 1
ATOM 706 O O . GLY B 1 21 ? 6.425 55.955 3.916 1.00 18.62 20 GLY B O 1
ATOM 707 N N . ARG B 1 22 ? 7.574 57.869 3.583 1.00 17.84 21 ARG B N 1
ATOM 708 C CA . ARG B 1 22 ? 8.398 57.272 2.535 1.00 18.39 21 ARG B CA 1
ATOM 709 C C . ARG B 1 22 ? 9.328 56.190 3.082 1.00 17.44 21 ARG B C 1
ATOM 710 O O . ARG B 1 22 ? 9.664 55.249 2.350 1.00 16.75 21 ARG B O 1
ATOM 718 N N . VAL B 1 23 ? 9.772 56.302 4.341 1.00 16.20 22 VAL B N 1
ATOM 719 C CA . VAL B 1 23 ? 10.555 55.219 4.946 1.00 16.14 22 VAL B CA 1
ATOM 720 C C . VAL B 1 23 ? 9.784 53.906 4.880 1.00 15.47 22 VAL B C 1
ATOM 721 O O . VAL B 1 23 ? 10.311 52.861 4.465 1.00 16.44 22 VAL B O 1
ATOM 725 N N . CYS B 1 24 ? 8.514 53.953 5.277 1.00 18.00 23 CYS B N 1
ATOM 726 C CA . CYS B 1 24 ? 7.643 52.789 5.198 1.00 15.33 23 CYS B CA 1
ATOM 727 C C . CYS B 1 24 ? 7.473 52.324 3.755 1.00 14.18 23 CYS B C 1
ATOM 728 O O . CYS B 1 24 ? 7.588 51.135 3.453 1.00 15.48 23 CYS B O 1
ATOM 731 N N . ASP B 1 25 ? 7.182 53.252 2.845 1.00 13.37 24 ASP B N 1
ATOM 732 C CA . ASP B 1 25 ? 6.938 52.873 1.454 1.00 13.46 24 ASP B CA 1
ATOM 733 C C . ASP B 1 25 ? 8.172 52.267 0.803 1.00 14.65 24 ASP B C 1
ATOM 734 O O . ASP B 1 25 ? 8.045 51.429 -0.098 1.00 15.89 24 ASP B O 1
ATOM 739 N N . ASP B 1 26 ? 9.370 52.702 1.222 1.00 13.75 25 ASP B N 1
ATOM 740 C CA . ASP B 1 26 ? 10.624 52.201 0.659 1.00 13.52 25 ASP B CA 1
ATOM 741 C C . ASP B 1 26 ? 11.064 50.887 1.283 1.00 15.54 25 ASP B C 1
ATOM 742 O O . ASP B 1 26 ? 12.042 50.285 0.816 1.00 17.59 25 ASP B O 1
ATOM 747 N N . CYS B 1 27 ? 10.386 50.446 2.334 1.00 13.38 26 CYS B N 1
ATOM 748 C CA . CYS B 1 27 ? 10.833 49.300 3.105 1.00 11.88 26 CYS B CA 1
ATOM 749 C C . CYS B 1 27 ? 10.347 47.976 2.539 1.00 11.64 26 CYS B C 1
ATOM 750 O O . CYS B 1 27 ? 10.991 46.949 2.755 1.00 13.85 26 CYS B O 1
ATOM 753 N N . PHE B 1 28 ? 9.199 47.982 1.877 1.00 11.64 27 PHE B N 1
ATOM 754 C CA . PHE B 1 28 ? 8.591 46.813 1.259 1.00 12.74 27 PHE B CA 1
ATOM 755 C C . PHE B 1 28 ? 7.409 47.311 0.431 1.00 12.69 27 PHE B C 1
ATOM 756 O O . PHE B 1 28 ? 7.033 48.491 0.488 1.00 12.16 27 PHE B O 1
ATOM 764 N N . ASN B 1 29 ? 6.818 46.387 -0.331 1.00 13.92 28 ASN B N 1
ATOM 765 C CA . ASN B 1 29 ? 5.616 46.716 -1.098 1.00 13.68 28 ASN B CA 1
ATOM 766 C C . ASN B 1 29 ? 4.437 46.842 -0.128 1.00 14.35 28 ASN B C 1
ATOM 767 O O . ASN B 1 29 ? 3.869 45.843 0.328 1.00 13.57 28 ASN B O 1
ATOM 772 N N . VAL B 1 30 ? 4.061 48.085 0.205 1.00 13.80 29 VAL B N 1
ATOM 773 C CA . VAL B 1 30 ? 3.030 48.305 1.230 1.00 13.09 29 VAL B CA 1
ATOM 774 C C . VAL B 1 30 ? 1.680 47.705 0.831 1.00 14.89 29 VAL B C 1
ATOM 775 O O . VAL B 1 30 ? 0.883 47.324 1.697 1.00 16.12 29 VAL B O 1
ATOM 779 N N . PHE B 1 31 ? 1.390 47.603 -0.468 1.00 15.15 30 PHE B N 1
ATOM 780 C CA . PHE B 1 31 ? 0.107 47.020 -0.833 1.00 14.32 30 PHE B CA 1
ATOM 781 C C . PHE B 1 31 ? 0.070 45.525 -0.597 1.00 15.03 30 PHE B C 1
ATOM 782 O O . PHE B 1 31 ? -1.016 44.965 -0.418 1.00 16.33 30 PHE B O 1
ATOM 790 N N . ARG B 1 32 ? 1.223 44.861 -0.569 1.00 15.03 31 ARG B N 1
ATOM 791 C CA . ARG B 1 32 ? 1.220 43.423 -0.356 1.00 13.96 31 ARG B CA 1
ATOM 792 C C . ARG B 1 32 ? 1.300 43.064 1.111 1.00 18.36 31 ARG B C 1
ATOM 793 O O . ARG B 1 32 ? 0.922 41.950 1.478 1.00 17.89 31 ARG B O 1
ATOM 801 N N . GLU B 1 33 ? 1.745 43.985 1.963 1.00 15.87 32 GLU B N 1
ATOM 802 C CA . GLU B 1 33 ? 1.741 43.779 3.415 1.00 17.89 32 GLU B CA 1
ATOM 803 C C . GLU B 1 33 ? 1.034 44.954 4.073 1.00 16.42 32 GLU B C 1
ATOM 804 O O . GLU B 1 33 ? 1.624 45.707 4.855 1.00 16.29 32 GLU B O 1
ATOM 810 N N . PRO B 1 34 ? -0.248 45.147 3.761 1.00 15.34 33 PRO B N 1
ATOM 811 C CA . PRO B 1 34 ? -0.904 46.410 4.128 1.00 17.33 33 PRO B CA 1
ATOM 812 C C . PRO B 1 34 ? -1.068 46.602 5.623 1.00 15.38 33 PRO B C 1
ATOM 813 O O . PRO B 1 34 ? -1.075 47.752 6.099 1.00 16.28 33 PRO B O 1
ATOM 817 N N . ASN B 1 35 ? -1.180 45.505 6.379 1.00 18.93 34 ASN B N 1
ATOM 818 C CA . ASN B 1 35 ? -1.255 45.613 7.831 1.00 21.24 34 ASN B CA 1
ATOM 819 C C . ASN B 1 35 ? 0.090 46.031 8.422 1.00 19.84 34 ASN B C 1
ATOM 820 O O . ASN B 1 35 ? 0.146 46.818 9.374 1.00 18.73 34 ASN B O 1
ATOM 825 N N . VAL B 1 36 ? 1.188 45.516 7.873 1.00 19.10 35 VAL B N 1
ATOM 826 C CA . VAL B 1 36 ? 2.502 45.976 8.315 1.00 16.02 35 VAL B CA 1
ATOM 827 C C . VAL B 1 36 ? 2.722 47.425 7.911 1.00 17.09 35 VAL B C 1
ATOM 828 O O . VAL B 1 36 ? 3.301 48.212 8.671 1.00 15.27 35 VAL B O 1
ATOM 832 N N . ALA B 1 37 ? 2.251 47.802 6.712 1.00 15.35 36 ALA B N 1
ATOM 833 C CA . ALA B 1 37 ? 2.386 49.179 6.244 1.00 17.35 36 ALA B CA 1
ATOM 834 C C . ALA B 1 37 ? 1.632 50.138 7.150 1.00 18.90 36 ALA B C 1
ATOM 835 O O . ALA B 1 37 ? 2.105 51.243 7.448 1.00 20.19 36 ALA B O 1
ATOM 837 N N . THR B 1 38 ? 0.447 49.724 7.592 1.00 17.63 37 THR B N 1
ATOM 838 C CA . THR B 1 38 ? -0.322 50.538 8.510 1.00 16.93 37 THR B CA 1
ATOM 839 C C . THR B 1 38 ? 0.357 50.630 9.873 1.00 17.20 37 THR B C 1
ATOM 840 O O . THR B 1 38 ? 0.473 51.728 10.436 1.00 18.72 37 THR B O 1
ATOM 844 N N . GLU B 1 39 ? 0.850 49.504 10.408 1.00 16.89 38 GLU B N 1
ATOM 845 C CA . GLU B 1 39 ? 1.575 49.576 11.677 1.00 18.79 38 GLU B CA 1
ATOM 846 C C . GLU B 1 39 ? 2.784 50.499 11.579 1.00 19.75 38 GLU B C 1
ATOM 847 O O . GLU B 1 39 ? 3.104 51.236 12.523 1.00 19.20 38 GLU B O 1
ATOM 853 N N . CYS B 1 40 ? 3.459 50.491 10.434 1.00 16.96 39 CYS B N 1
ATOM 854 C CA . CYS B 1 40 ? 4.623 51.353 10.263 1.00 17.09 39 CYS B CA 1
ATOM 855 C C . CYS B 1 40 ? 4.311 52.818 10.578 1.00 17.30 39 CYS B C 1
ATOM 856 O O . CYS B 1 40 ? 5.162 53.531 11.114 1.00 17.65 39 CYS B O 1
ATOM 859 N N . ARG B 1 41 ? 3.096 53.273 10.276 1.00 18.17 40 ARG B N 1
ATOM 860 C CA . ARG B 1 41 ? 2.705 54.664 10.465 1.00 21.09 40 ARG B CA 1
ATOM 861 C C . ARG B 1 41 ? 2.148 54.942 11.854 1.00 19.29 40 ARG B C 1
ATOM 862 O O . ARG B 1 41 ? 1.999 56.119 12.229 1.00 22.00 40 ARG B O 1
ATOM 870 N N . SER B 1 42 ? 1.870 53.902 12.636 1.00 19.84 41 SER B N 1
ATOM 871 C CA . SER B 1 42 ? 1.197 54.078 13.919 1.00 21.71 41 SER B CA 1
ATOM 872 C C . SER B 1 42 ? 2.049 54.858 14.919 1.00 18.89 41 SER B C 1
A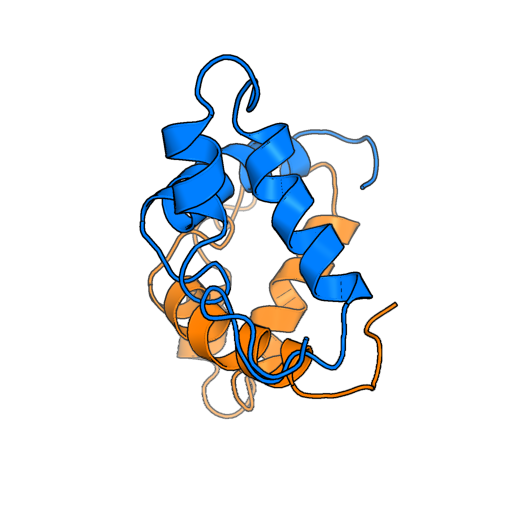TOM 873 O O . SER B 1 42 ? 3.283 54.806 14.910 1.00 19.93 41 SER B O 1
ATOM 876 N N . ASN B 1 43 ? 1.363 55.600 15.789 1.00 18.87 42 ASN B N 1
ATOM 877 C CA . ASN B 1 43 ? 1.997 56.261 16.940 1.00 20.07 42 ASN B CA 1
ATOM 878 C C . ASN B 1 43 ? 3.069 57.270 16.526 1.00 17.16 42 ASN B C 1
ATOM 879 O O . ASN B 1 43 ? 4.162 57.303 17.094 1.00 19.83 42 ASN B O 1
ATOM 884 N N . CYS B 1 44 ? 2.753 58.102 15.535 1.00 19.41 43 CYS B N 1
ATOM 885 C CA . CYS B 1 44 ? 3.705 59.101 15.044 1.00 22.01 43 CYS B CA 1
ATOM 886 C C . CYS B 1 44 ? 5.018 58.454 14.617 1.00 19.43 43 CYS B C 1
ATOM 887 O O . CYS B 1 44 ? 6.096 59.017 14.814 1.00 18.95 43 CYS B O 1
ATOM 890 N N . TYR B 1 45 ? 4.919 57.253 14.047 1.00 16.72 44 TYR B N 1
ATOM 891 C CA . TYR B 1 45 ? 6.037 56.444 13.544 1.00 17.10 44 TYR B CA 1
ATOM 892 C C . TYR B 1 45 ? 6.902 55.877 14.656 1.00 18.82 44 TYR B C 1
ATOM 893 O O . TYR B 1 45 ? 7.950 55.276 14.372 1.00 18.17 44 TYR B O 1
ATOM 902 N N . ASN B 1 46 ? 6.476 56.016 15.912 1.00 20.33 45 ASN B N 1
ATOM 903 C CA . ASN B 1 46 ? 7.210 55.474 17.053 1.00 21.03 45 ASN B CA 1
ATOM 904 C C . ASN B 1 46 ? 6.714 54.053 17.310 1.00 20.62 45 ASN B C 1
ATOM 905 O O . ASN B 1 46 ? 5.862 53.794 18.168 1.00 21.87 45 ASN B O 1
ATOM 910 N N . ASN B 1 47 ? 7.271 53.109 16.557 1.00 19.58 46 ASN B N 1
ATOM 911 C CA . ASN B 1 47 ? 6.834 51.724 16.634 1.00 20.66 46 ASN B CA 1
ATOM 912 C C . ASN B 1 47 ? 7.945 50.841 16.075 1.00 18.67 46 ASN B C 1
ATOM 913 O O . ASN B 1 47 ? 8.840 51.335 15.372 1.00 21.02 46 ASN B O 1
ATOM 918 N N . PRO B 1 48 ? 7.920 49.536 16.378 1.00 22.17 47 PRO B N 1
ATOM 919 C CA . PRO B 1 48 ? 9.028 48.661 15.972 1.00 19.65 47 PRO B CA 1
ATOM 920 C C . PRO B 1 48 ? 9.152 48.472 14.476 1.00 19.28 47 PRO B C 1
ATOM 921 O O . PRO B 1 48 ? 10.265 48.219 13.993 1.00 20.07 47 PRO B O 1
ATOM 925 N N . VAL B 1 49 ? 8.053 48.557 13.727 1.00 17.29 48 VAL B N 1
ATOM 926 C CA . VAL B 1 49 ? 8.137 48.345 12.282 1.00 16.70 48 VAL B CA 1
ATOM 927 C C . VAL B 1 49 ? 8.858 49.515 11.620 1.00 16.55 48 VAL B C 1
ATOM 928 O O . VAL B 1 49 ? 9.757 49.327 10.785 1.00 15.69 48 VAL B O 1
ATOM 932 N N . PHE B 1 50 ? 8.483 50.745 11.984 1.00 15.51 49 PHE B N 1
ATOM 933 C CA . PHE B 1 50 ? 9.209 51.901 11.460 1.00 15.66 49 PHE B CA 1
ATOM 934 C C . PHE B 1 50 ? 10.687 51.845 11.837 1.00 14.93 49 PHE B C 1
ATOM 935 O O . PHE B 1 50 ? 11.562 52.126 11.007 1.00 15.00 49 PHE B O 1
ATOM 943 N N . ARG B 1 51 ? 10.989 51.497 13.092 1.00 17.37 50 ARG B N 1
ATOM 944 C CA . ARG B 1 51 ? 12.386 51.497 13.522 1.00 16.59 50 ARG B CA 1
ATOM 945 C C . ARG B 1 51 ? 13.210 50.462 12.769 1.00 15.74 50 ARG B C 1
ATOM 946 O O . ARG B 1 51 ? 14.353 50.730 12.375 1.00 16.15 50 ARG B O 1
ATOM 954 N N . GLN B 1 52 ? 12.655 49.265 12.576 1.00 16.68 51 GLN B N 1
ATOM 955 C CA . GLN B 1 52 ? 13.379 48.250 11.817 1.00 16.11 51 GLN B CA 1
ATOM 956 C C . GLN B 1 52 ? 13.477 48.644 10.346 1.00 14.71 51 GLN B C 1
ATOM 957 O O . GLN B 1 52 ? 14.514 48.426 9.712 1.00 14.80 51 GLN B O 1
ATOM 963 N N . CYS B 1 53 ? 12.401 49.220 9.790 1.00 15.26 52 CYS B N 1
ATOM 964 C CA . CYS B 1 53 ? 12.462 49.733 8.423 1.00 15.47 52 CYS B CA 1
ATOM 965 C C . CYS B 1 53 ? 13.530 50.817 8.282 1.00 15.24 52 CYS B C 1
ATOM 966 O O . CYS B 1 53 ? 14.276 50.824 7.291 1.00 16.08 52 CYS B O 1
ATOM 969 N N . MET B 1 54 ? 13.607 51.747 9.253 1.00 15.62 53 MET B N 1
ATOM 970 C CA . MET B 1 54 ? 14.711 52.705 9.353 1.00 17.06 53 MET B CA 1
ATOM 971 C C . MET B 1 54 ? 16.031 52.011 9.107 1.00 17.28 53 MET B C 1
ATOM 972 O O . MET B 1 54 ? 16.866 52.482 8.325 1.00 17.21 53 MET B O 1
ATOM 977 N N . ALA B 1 55 ? 16.235 50.904 9.823 1.00 15.96 54 ALA B N 1
ATOM 978 C CA . ALA B 1 55 ? 17.533 50.254 9.876 1.00 14.25 54 ALA B CA 1
ATOM 979 C C . ALA B 1 55 ? 17.893 49.594 8.557 1.00 18.00 54 ALA B C 1
ATOM 980 O O . ALA B 1 55 ? 19.080 49.391 8.294 1.00 18.64 54 ALA B O 1
ATOM 982 N N . TYR B 1 56 ? 16.903 49.281 7.716 1.00 15.46 55 TYR B N 1
ATOM 983 C CA . TYR B 1 56 ? 17.141 48.793 6.363 1.00 14.12 55 TYR B CA 1
ATOM 984 C C . TYR B 1 56 ? 17.244 49.933 5.356 1.00 14.69 55 TYR B C 1
ATOM 985 O O . TYR B 1 56 ? 18.152 49.943 4.521 1.00 17.80 55 TYR B O 1
ATOM 994 N N . VAL B 1 57 ? 16.317 50.894 5.438 1.00 13.82 56 VAL B N 1
ATOM 995 C CA . VAL B 1 57 ? 16.150 51.914 4.405 1.00 15.65 56 VAL B CA 1
ATOM 996 C C . VAL B 1 57 ? 17.253 52.955 4.465 1.00 16.04 56 VAL B C 1
ATOM 997 O O . VAL B 1 57 ? 17.770 53.376 3.426 1.00 15.39 56 VAL B O 1
ATOM 1001 N N . VAL B 1 58 ? 17.616 53.411 5.667 1.00 16.23 57 VAL B N 1
ATOM 1002 C CA . VAL B 1 58 ? 18.637 54.451 5.775 1.00 19.02 57 VAL B CA 1
ATOM 1003 C C . VAL B 1 58 ? 19.987 53.958 5.273 1.00 18.13 57 VAL B C 1
ATOM 1004 O O . VAL B 1 58 ? 20.593 54.644 4.437 1.00 18.66 57 VAL B O 1
ATOM 1008 N N . PRO B 1 59 ? 20.515 52.809 5.730 1.00 19.70 58 PRO B N 1
ATOM 1009 C CA . PRO B 1 59 ? 21.771 52.311 5.151 1.00 21.16 58 PRO B CA 1
ATOM 1010 C C . PRO B 1 59 ? 21.695 52.125 3.657 1.00 18.86 58 PRO B C 1
ATOM 1011 O O . PRO B 1 59 ? 22.648 52.492 2.960 1.00 22.24 58 PRO B O 1
ATOM 1015 N N . ALA B 1 60 ? 20.584 51.589 3.142 1.00 20.18 59 ALA B N 1
ATOM 1016 C CA . ALA B 1 60 ? 20.448 51.439 1.695 1.00 21.33 59 ALA B CA 1
ATOM 1017 C C . ALA B 1 60 ? 20.619 52.772 0.997 1.00 22.05 59 ALA B C 1
ATOM 1018 O O . ALA B 1 60 ? 21.347 52.877 0.004 1.00 22.95 59 ALA B O 1
ATOM 1020 N N . HIS B 1 61 ? 19.967 53.811 1.520 1.00 19.17 60 HIS B N 1
ATOM 1021 C CA . HIS B 1 61 ? 20.044 55.119 0.879 1.00 19.96 60 HIS B CA 1
ATOM 1022 C C . HIS B 1 61 ? 21.410 55.775 1.074 1.00 20.71 60 HIS B C 1
ATOM 1023 O O . HIS B 1 61 ? 21.858 56.538 0.204 1.00 23.58 60 HIS B O 1
ATOM 1030 N N . LEU B 1 62 ? 22.078 55.506 2.201 1.00 19.42 61 LEU B N 1
ATOM 1031 C CA . LEU B 1 62 ? 23.410 56.056 2.443 1.00 17.49 61 LEU B CA 1
ATOM 1032 C C . LEU B 1 62 ? 24.433 55.461 1.489 1.00 22.60 61 LEU B C 1
ATOM 1033 O O . LEU B 1 62 ? 25.377 56.149 1.082 1.00 23.18 61 LEU B O 1
ATOM 1038 N N . HIS B 1 63 ? 24.250 54.196 1.113 1.00 22.43 62 HIS B N 1
ATOM 1039 C CA . HIS B 1 63 ? 25.178 53.531 0.213 1.00 24.39 62 HIS B CA 1
ATOM 1040 C C . HIS B 1 63 ? 24.924 53.861 -1.254 1.00 27.17 62 HIS B C 1
ATOM 1041 O O . HIS B 1 63 ? 25.741 53.483 -2.103 1.00 30.43 62 HIS B O 1
ATOM 1048 N N . ASN B 1 64 ? 23.847 54.584 -1.572 1.00 28.97 63 ASN B N 1
ATOM 1049 C CA . ASN B 1 64 ? 23.456 54.874 -2.950 1.00 32.99 63 ASN B CA 1
ATOM 1050 C C . ASN B 1 64 ? 23.629 56.361 -3.245 1.00 33.06 63 ASN B C 1
ATOM 1051 O O . ASN B 1 64 ? 23.018 57.205 -2.579 1.00 33.73 63 ASN B O 1
ATOM 1056 N N . GLU B 1 65 ? 24.421 56.669 -4.280 1.00 36.50 64 GLU B N 1
ATOM 1057 C CA . GLU B 1 65 ? 24.695 58.056 -4.646 1.00 37.10 64 GLU B CA 1
ATOM 1058 C C . GLU B 1 65 ? 23.418 58.852 -4.901 1.00 40.85 64 GLU B C 1
ATOM 1059 O O . GLU B 1 65 ? 23.407 60.075 -4.720 1.00 40.57 64 GLU B O 1
ATOM 1065 N N . HIS B 1 66 ? 22.339 58.181 -5.307 1.00 37.98 65 HIS B N 1
ATOM 1066 C CA . HIS B 1 66 ? 21.101 58.861 -5.675 1.00 42.18 65 HIS B CA 1
ATOM 1067 C C . HIS B 1 66 ? 20.522 59.622 -4.488 1.00 43.41 65 HIS B C 1
ATOM 1068 O O . HIS B 1 66 ? 20.165 59.023 -3.469 1.00 42.36 65 HIS B O 1
ATOM 1075 N N . ARG B 1 67 ? 20.420 60.941 -4.632 1.00 44.70 66 ARG B N 1
ATOM 1076 C CA . ARG B 1 67 ? 19.950 61.793 -3.553 1.00 42.96 66 ARG B CA 1
ATOM 1077 C C . ARG B 1 67 ? 18.427 61.773 -3.470 1.00 43.68 66 ARG B C 1
ATOM 1078 O O . ARG B 1 67 ? 17.724 61.436 -4.429 1.00 44.95 66 ARG B O 1
ATOM 1086 N N . GLU B 1 68 ? 17.921 62.153 -2.297 1.00 44.72 67 GLU B N 1
ATOM 1087 C CA . GLU B 1 68 ? 16.504 62.027 -1.985 1.00 44.48 67 GLU B CA 1
ATOM 1088 C C . GLU B 1 68 ? 15.708 63.280 -2.316 1.00 44.07 67 GLU B C 1
ATOM 1089 O O . GLU B 1 68 ? 14.536 63.175 -2.693 1.00 48.58 67 GLU B O 1
ATOM 1095 N N . ALA B 1 69 ? 16.308 64.457 -2.178 1.00 48.03 68 ALA B N 1
ATOM 1096 C CA . ALA B 1 69 ? 15.609 65.703 -2.460 1.00 45.42 68 ALA B CA 1
ATOM 1097 C C . ALA B 1 69 ? 15.376 65.865 -3.957 1.00 46.49 68 ALA B C 1
ATOM 1098 O O . ALA B 1 69 ? 16.318 65.833 -4.747 1.00 49.07 68 ALA B O 1
#

Foldseek 3Di:
DCVDQQEHNDPCVVVLVVLLVLLVVQDPCVVVVVLSVQCSGPVSPHDSSVVSCVVVVVVQVVDPDDD/DQPDQQHHNDPPVVVLVVLLVLLVVQDPCVVVVVLSVQCSGPVNPHDSSVVSCVVRVVVQVVDPDDDD

Sequence (135 aa):
SLFDPSCTGVFDRQLLRRLGRVCDDCFNVFREPNVATECRSNCYNNPVFRQCMAYVVPAHLHNEHRESLFDPSCTGVFDRQLLRRLGRVCDDCFNVFREPNVATECRSNCYNNPVFRQCMAYVVPAHLHNEHREA

Secondary structure (DSSP, 8-state):
-TT-TTS-S---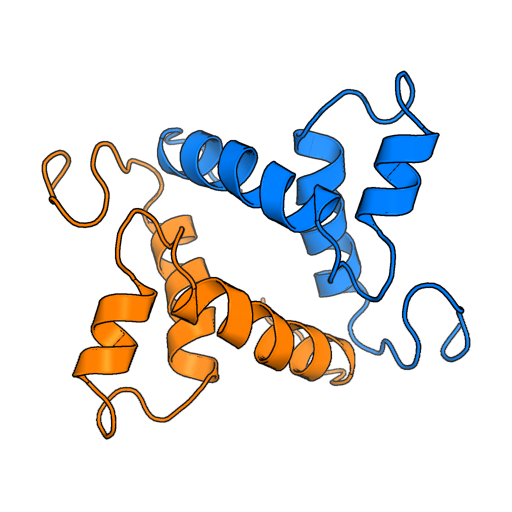HHHHHHHHHHHHHHS-TTTSHHHHHHHHTGGG-SHHHHHHHHHHHHHHHT-SS--/-TT-TTSSS---HHHHHHHHHHHHHHS-TTTSHHHHHHHHTGGG-SHHHHHHHHHHHHHHHTSS----